Protein AF-A0A7V4LZR2-F1 (afdb_monomer_lite)

Secondary structure (DSSP, 8-state):
-----SS------------------------------HHHHHHHHHHHHS--HHHHHHHTT-EEEEEEEEE-TT-TTSPPEEEEEEEEEEEETTTTEEEEEEEEEETTEEEEEEEEEEEETTTTEEEEEEEETT-S--EEEEEEE-TTSS-EEEEEE-

Foldseek 3Di:
DDDDDPDDDPDDDDDDDDDDDPDPCDPCPPPPPPPPPVVVVVVVVCVQQDDDPQLVLLVVVADKDKDWDWDDPPDDPDGTDIWIWMWGWDQPPVSFWIWIWIWTDDPNHTKIKIKIWGARSVVRWIWMWIDMPPDDDIWIWIFAADPVRPDTDIDTDD

pLDDT: mean 82.83, std 21.93, range [31.44, 98.81]

Radius of gyration: 25.5 Å; chains: 1; bounding box: 45×41×81 Å

Structure (mmCIF, N/CA/C/O backbone):
data_AF-A0A7V4LZR2-F1
#
_entry.id   AF-A0A7V4LZR2-F1
#
loop_
_atom_site.group_PDB
_atom_site.id
_atom_site.type_symbol
_atom_site.label_atom_id
_atom_site.label_alt_id
_atom_site.label_comp_id
_atom_site.label_asym_id
_atom_site.label_entity_id
_atom_site.label_seq_id
_atom_site.pdbx_PDB_ins_code
_atom_site.Cartn_x
_atom_site.Cartn_y
_atom_site.Cartn_z
_atom_site.occupancy
_atom_site.B_iso_or_equiv
_atom_site.auth_seq_id
_atom_site.auth_comp_id
_atom_site.auth_asym_id
_atom_site.auth_atom_id
_atom_site.pdbx_PDB_model_num
ATOM 1 N N . MET A 1 1 ? 28.758 -16.551 28.064 1.00 45.38 1 MET A N 1
ATOM 2 C CA . MET A 1 1 ? 28.364 -15.122 28.142 1.00 45.38 1 MET A CA 1
ATOM 3 C C . MET A 1 1 ? 27.399 -14.846 26.996 1.00 45.38 1 MET A C 1
ATOM 5 O O . MET A 1 1 ? 27.829 -14.992 25.870 1.00 45.38 1 MET A O 1
ATOM 9 N N . LYS A 1 2 ? 26.109 -14.536 27.134 1.00 43.41 2 LYS A N 1
ATOM 10 C CA . LYS A 1 2 ? 25.133 -14.477 28.238 1.00 43.41 2 LYS A CA 1
ATOM 11 C C . LYS A 1 2 ? 23.859 -15.160 27.683 1.00 43.41 2 LYS A C 1
ATOM 13 O O . LYS A 1 2 ? 23.479 -14.773 26.581 1.00 43.41 2 LYS A O 1
ATOM 18 N N . PRO A 1 3 ? 23.200 -16.125 28.350 1.00 39.16 3 PRO A N 1
ATOM 19 C CA . PRO A 1 3 ? 21.930 -16.635 27.843 1.00 39.16 3 PRO A CA 1
ATOM 20 C C . PRO A 1 3 ? 20.731 -15.880 28.428 1.00 39.16 3 PRO A C 1
ATOM 22 O O . PRO A 1 3 ? 20.844 -15.193 29.443 1.00 39.16 3 PRO A O 1
ATOM 25 N N . LEU A 1 4 ? 19.616 -15.995 27.707 1.00 46.16 4 LEU A N 1
ATOM 26 C CA . LEU A 1 4 ? 18.320 -15.342 27.851 1.00 46.16 4 LEU A CA 1
ATOM 27 C C . LEU A 1 4 ? 17.413 -16.071 28.858 1.00 46.16 4 LEU A C 1
ATOM 29 O O . LEU A 1 4 ? 17.013 -17.201 28.615 1.00 46.16 4 LEU A O 1
ATOM 33 N N . TRP A 1 5 ? 17.040 -15.418 29.959 1.00 38.94 5 TRP A N 1
ATOM 34 C CA . TRP A 1 5 ? 16.211 -16.015 31.022 1.00 38.94 5 TRP A CA 1
ATOM 35 C C . TRP A 1 5 ? 15.348 -14.990 31.775 1.00 38.94 5 TRP A C 1
ATOM 37 O O . TRP A 1 5 ? 14.730 -15.313 32.780 1.00 38.94 5 TRP A O 1
ATOM 47 N N . LYS A 1 6 ? 15.243 -13.746 31.283 1.00 43.59 6 LYS A N 1
ATOM 48 C CA . LYS A 1 6 ? 14.473 -12.688 31.965 1.00 43.59 6 LYS A CA 1
ATOM 49 C C . LYS A 1 6 ? 12.964 -12.650 31.670 1.00 43.59 6 LYS A C 1
ATOM 51 O O . LYS A 1 6 ? 12.309 -11.757 32.184 1.00 43.59 6 LYS A O 1
ATOM 56 N N . TYR A 1 7 ? 12.386 -13.603 30.936 1.00 49.69 7 TYR A N 1
ATOM 57 C CA . TYR A 1 7 ? 10.932 -13.619 30.691 1.00 49.69 7 TYR A CA 1
ATOM 58 C C . TYR A 1 7 ? 10.307 -15.011 30.792 1.00 49.69 7 TYR A C 1
ATOM 60 O O . TYR A 1 7 ? 9.736 -15.524 29.836 1.00 49.69 7 TYR A O 1
ATOM 68 N N . ALA A 1 8 ? 10.380 -15.610 31.977 1.00 39.56 8 ALA A N 1
ATOM 69 C CA . ALA A 1 8 ? 9.496 -16.711 32.340 1.00 39.56 8 ALA A CA 1
ATOM 70 C C . ALA A 1 8 ? 9.214 -16.676 33.846 1.00 39.56 8 ALA A C 1
ATOM 72 O O . ALA A 1 8 ? 9.900 -17.330 34.619 1.00 39.56 8 ALA A O 1
ATOM 73 N N . MET A 1 9 ? 8.212 -15.901 34.260 1.00 34.09 9 MET A N 1
ATOM 74 C CA . MET A 1 9 ? 7.408 -16.225 35.444 1.00 34.09 9 MET A CA 1
ATOM 75 C C . MET A 1 9 ? 5.962 -15.789 35.197 1.00 34.09 9 MET A C 1
ATOM 77 O O . MET A 1 9 ? 5.459 -14.820 35.754 1.00 34.09 9 MET A O 1
ATOM 81 N N . LEU A 1 10 ? 5.303 -16.536 34.314 1.00 38.72 10 LEU A N 1
ATOM 82 C CA . LEU A 1 10 ? 3.939 -16.976 34.581 1.00 38.72 10 LEU A CA 1
ATOM 83 C C . LEU A 1 10 ? 4.043 -18.080 35.641 1.00 38.72 10 LEU A C 1
ATOM 85 O O . LEU A 1 10 ? 4.762 -19.055 35.438 1.00 38.72 10 LEU A O 1
ATOM 89 N N . GLY A 1 11 ? 3.358 -17.907 36.764 1.00 31.44 11 GLY A N 1
ATOM 90 C CA . GLY A 1 11 ? 3.252 -18.908 37.825 1.00 31.44 11 GLY A CA 1
ATOM 91 C C . GLY A 1 11 ? 2.628 -18.274 39.065 1.00 31.44 11 GLY A C 1
ATOM 92 O O . GLY A 1 11 ? 3.306 -17.596 39.825 1.00 31.44 11 GLY A O 1
ATOM 93 N N . THR A 1 12 ? 1.298 -18.210 39.141 1.00 34.97 12 THR A N 1
ATOM 94 C CA . THR A 1 12 ? 0.481 -19.140 39.946 1.00 34.97 12 THR A CA 1
ATOM 95 C C . THR A 1 12 ? 0.952 -19.262 41.398 1.00 34.97 12 THR A C 1
ATOM 97 O O . THR A 1 12 ? 1.937 -19.928 41.690 1.00 34.97 12 THR A O 1
ATOM 100 N N . THR A 1 13 ? 0.183 -18.636 42.293 1.00 36.41 13 THR A N 1
ATOM 101 C CA . THR A 1 13 ? -0.252 -19.188 43.590 1.00 36.41 13 THR A CA 1
ATOM 102 C C . THR A 1 13 ? 0.734 -20.073 44.367 1.00 36.41 13 THR A C 1
ATOM 104 O O . THR A 1 13 ? 0.841 -21.269 44.132 1.00 36.41 13 THR A O 1
ATOM 107 N N . GLY A 1 14 ? 1.350 -19.441 45.369 1.00 33.97 14 GLY A N 1
ATOM 108 C CA . GLY A 1 14 ? 1.581 -19.908 46.742 1.00 33.97 14 GLY A CA 1
ATOM 109 C C . GLY A 1 14 ? 1.816 -21.392 47.051 1.00 33.97 14 GLY A C 1
ATOM 110 O O . GLY A 1 14 ? 0.894 -22.197 47.003 1.00 33.97 14 GLY A O 1
ATOM 111 N N . LEU A 1 15 ? 2.986 -21.671 47.634 1.00 31.59 15 LEU A N 1
ATOM 112 C CA . LEU A 1 15 ? 3.091 -22.463 48.863 1.00 31.59 15 LEU A CA 1
ATOM 113 C C . LEU A 1 15 ? 4.356 -22.042 49.639 1.00 31.59 15 LEU A C 1
ATOM 115 O O . LEU A 1 15 ? 5.449 -21.982 49.083 1.00 31.59 15 LEU A O 1
ATOM 119 N N . LEU A 1 16 ? 4.177 -21.693 50.914 1.00 37.22 16 LEU A N 1
ATOM 120 C CA . LEU A 1 16 ? 5.212 -21.274 51.867 1.00 37.22 16 LEU A CA 1
ATOM 121 C C . LEU A 1 16 ? 6.103 -22.443 52.311 1.00 37.22 16 LEU A C 1
ATOM 123 O O . LEU A 1 16 ? 5.578 -23.524 52.547 1.00 37.22 16 LEU A O 1
ATOM 127 N N . LEU A 1 17 ? 7.384 -22.169 52.599 1.00 31.84 17 LEU A N 1
ATOM 128 C CA . LEU A 1 17 ? 8.076 -22.657 53.804 1.00 31.84 17 LEU A CA 1
ATOM 129 C C . LEU A 1 17 ? 9.271 -21.747 54.164 1.00 31.84 17 LEU A C 1
ATOM 131 O O . LEU A 1 17 ? 9.912 -21.130 53.320 1.00 31.84 17 LEU A O 1
ATOM 135 N N . TRP A 1 18 ? 9.463 -21.625 55.472 1.00 36.75 18 TRP A N 1
ATOM 136 C CA . TRP A 1 18 ? 10.056 -20.548 56.270 1.00 36.75 18 TRP A CA 1
ATOM 137 C C . TRP A 1 18 ? 11.594 -20.595 56.364 1.00 36.75 18 TRP A C 1
ATOM 139 O O . TRP A 1 18 ? 12.115 -21.653 56.690 1.00 36.75 18 TRP A O 1
ATOM 149 N N . LEU A 1 19 ? 12.297 -19.456 56.261 1.00 35.53 19 LEU A N 1
ATOM 150 C CA . LEU A 1 19 ? 13.480 -19.150 57.090 1.00 35.53 19 LEU A CA 1
ATOM 151 C C . LEU A 1 19 ? 13.605 -17.630 57.286 1.00 35.53 19 LEU A C 1
ATOM 153 O O . LEU A 1 19 ? 13.470 -16.845 56.350 1.00 35.53 19 LEU A O 1
ATOM 157 N N . GLY A 1 20 ? 13.802 -17.234 58.543 1.00 41.06 20 GLY A N 1
ATOM 158 C CA . GLY A 1 20 ? 13.680 -15.869 59.036 1.00 41.06 20 GLY A CA 1
ATOM 159 C C . GLY A 1 20 ? 14.651 -14.865 58.417 1.00 41.06 20 GLY A C 1
ATOM 160 O O . GLY A 1 20 ? 15.866 -15.027 58.437 1.00 41.06 20 GLY A O 1
ATOM 161 N N . GLY A 1 21 ? 14.082 -13.758 57.963 1.00 36.91 21 GLY A N 1
ATOM 162 C CA . GLY A 1 21 ? 14.759 -12.505 57.675 1.00 36.91 21 GLY A CA 1
ATOM 163 C C . GLY A 1 21 ? 13.675 -11.443 57.624 1.00 36.91 21 GLY A C 1
ATOM 164 O O . GLY A 1 21 ? 12.646 -11.665 56.993 1.00 36.91 21 GLY A O 1
ATOM 165 N N . ARG A 1 22 ? 13.842 -10.334 58.352 1.00 47.16 22 ARG A N 1
ATOM 166 C CA . ARG A 1 22 ? 12.888 -9.216 58.373 1.00 47.16 22 ARG A CA 1
ATOM 167 C C . ARG A 1 22 ? 12.547 -8.816 56.934 1.00 47.16 22 ARG A C 1
ATOM 169 O O . ARG A 1 22 ? 13.353 -8.164 56.276 1.00 47.16 22 ARG A O 1
ATOM 176 N N . ALA A 1 23 ? 11.373 -9.215 56.448 1.00 42.66 23 ALA A N 1
ATOM 177 C CA . ALA A 1 23 ? 10.851 -8.717 55.191 1.00 42.66 23 ALA A CA 1
ATOM 178 C C . ALA A 1 23 ? 10.603 -7.224 55.398 1.00 42.66 23 ALA A C 1
ATOM 180 O O . ALA A 1 23 ? 9.738 -6.839 56.184 1.00 42.66 23 ALA A O 1
ATOM 181 N N . ALA A 1 24 ? 11.414 -6.387 54.754 1.00 48.16 24 ALA A N 1
ATOM 182 C CA . ALA A 1 24 ? 11.099 -4.980 54.607 1.00 48.16 24 ALA A CA 1
ATOM 183 C C . ALA A 1 24 ? 9.695 -4.909 53.995 1.00 48.16 24 ALA A C 1
ATOM 185 O O . ALA A 1 24 ? 9.486 -5.344 52.861 1.00 48.16 24 ALA A O 1
ATOM 186 N N . SER A 1 25 ? 8.722 -4.448 54.780 1.00 49.66 25 SER A N 1
ATOM 187 C CA . SER A 1 25 ? 7.363 -4.210 54.321 1.00 49.66 25 SER A CA 1
ATOM 188 C C . SER A 1 25 ? 7.408 -3.011 53.383 1.00 49.66 25 SER A C 1
ATOM 190 O O . SER A 1 25 ? 7.246 -1.866 53.807 1.00 49.66 25 SER A O 1
ATOM 192 N N . TRP A 1 26 ? 7.707 -3.265 52.113 1.00 43.94 26 TRP A N 1
ATOM 193 C CA . TRP A 1 26 ? 7.474 -2.291 51.061 1.00 43.94 26 TRP A CA 1
ATOM 194 C C . TRP A 1 26 ? 5.999 -1.898 51.142 1.00 43.94 26 TRP A C 1
ATOM 196 O O . TRP A 1 26 ? 5.150 -2.796 51.160 1.00 43.94 26 TRP A O 1
ATOM 206 N N . PRO A 1 27 ? 5.662 -0.602 51.237 1.00 48.94 27 PRO A N 1
ATOM 207 C CA . PRO A 1 27 ? 4.274 -0.206 51.181 1.00 48.94 27 PRO A CA 1
ATOM 208 C C . PRO A 1 27 ? 3.744 -0.639 49.815 1.00 48.94 27 PRO A C 1
ATOM 210 O O . PRO A 1 27 ? 4.151 -0.113 48.780 1.00 48.94 27 PRO A O 1
ATOM 213 N N . GLN A 1 28 ? 2.835 -1.613 49.812 1.00 53.22 28 GLN A N 1
ATOM 214 C CA . GLN A 1 28 ? 1.906 -1.817 48.711 1.00 53.22 28 GLN A CA 1
ATOM 215 C C . GLN A 1 28 ? 0.968 -0.613 48.722 1.00 53.22 28 GLN A C 1
ATOM 217 O O . GLN A 1 28 ? -0.172 -0.688 49.172 1.00 53.22 28 GLN A O 1
ATOM 222 N N . GLN A 1 29 ? 1.476 0.532 48.264 1.00 54.03 29 GLN A N 1
ATOM 223 C CA . GLN A 1 29 ? 0.614 1.550 47.699 1.00 54.03 29 GLN A CA 1
ATOM 224 C C . GLN A 1 29 ? -0.008 0.880 46.479 1.00 54.03 29 GLN A C 1
ATOM 226 O O . GLN A 1 29 ? 0.600 0.809 45.412 1.00 54.03 29 GLN A O 1
ATOM 231 N N . GLY A 1 30 ? -1.175 0.266 46.691 1.00 54.94 30 GLY A N 1
ATOM 232 C CA . GLY A 1 30 ? -2.033 -0.155 45.603 1.00 54.94 30 GLY A CA 1
ATOM 233 C C . GLY A 1 30 ? -2.159 1.041 44.677 1.00 54.94 30 GLY A C 1
ATOM 234 O O . GLY A 1 30 ? -2.431 2.149 45.141 1.00 54.94 30 GLY A O 1
ATOM 235 N N . ILE A 1 31 ? -1.865 0.826 43.397 1.00 52.16 31 ILE A N 1
ATOM 236 C CA . ILE A 1 31 ? -2.157 1.797 42.347 1.00 52.16 31 ILE A CA 1
ATOM 237 C C . ILE A 1 31 ? -3.595 2.256 42.625 1.00 52.16 31 ILE A C 1
ATOM 239 O O . ILE A 1 31 ? -4.455 1.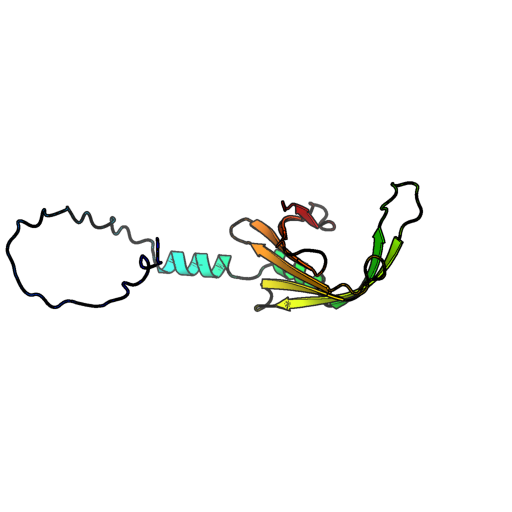374 42.708 1.00 52.16 31 ILE A O 1
ATOM 243 N N . PRO A 1 32 ? -3.853 3.551 42.900 1.00 51.00 32 PRO A N 1
ATOM 244 C CA . PRO A 1 32 ? -5.177 3.998 43.290 1.00 51.00 32 PRO A CA 1
ATOM 245 C C . PRO A 1 32 ? -6.201 3.463 42.298 1.00 51.00 32 PRO A C 1
ATOM 247 O O . PRO A 1 32 ? -6.151 3.764 41.108 1.00 51.00 32 PRO A O 1
ATOM 250 N N . GLN A 1 33 ? -7.096 2.619 42.804 1.00 53.03 33 GLN A N 1
ATOM 251 C CA . GLN A 1 33 ? -8.205 2.024 42.074 1.00 53.03 33 GLN A CA 1
ATOM 252 C C . GLN A 1 33 ? -9.300 3.085 41.879 1.00 53.03 33 GLN A C 1
ATOM 254 O O . GLN A 1 33 ? -10.476 2.831 42.120 1.00 53.03 33 GLN A O 1
ATOM 259 N N . GLU A 1 34 ? -8.943 4.284 41.416 1.00 57.09 34 GLU A N 1
ATOM 260 C CA . GLU A 1 34 ? -9.839 5.013 40.522 1.00 57.09 34 GLU A CA 1
ATOM 261 C C . GLU A 1 34 ? -9.816 4.210 39.227 1.00 57.09 34 GLU A C 1
ATOM 263 O O . GLU A 1 34 ? -9.048 4.458 38.300 1.00 57.09 34 GLU A O 1
ATOM 268 N N . ALA A 1 35 ? -10.557 3.102 39.284 1.00 57.03 35 ALA A N 1
ATOM 269 C CA . ALA A 1 35 ? -10.655 2.113 38.245 1.00 57.03 35 ALA A CA 1
ATOM 270 C C . ALA A 1 35 ? -10.996 2.863 36.973 1.00 57.03 35 ALA A C 1
ATOM 272 O O . ALA A 1 35 ? -12.052 3.486 36.877 1.00 57.03 35 ALA A O 1
ATOM 273 N N . ILE A 1 36 ? -10.084 2.812 36.010 1.00 63.53 36 ILE A N 1
ATOM 274 C CA . ILE A 1 36 ? -10.431 3.135 34.643 1.00 63.53 36 ILE A CA 1
ATOM 275 C C . ILE A 1 36 ? -11.693 2.316 34.358 1.00 63.53 36 ILE A C 1
ATOM 277 O O . ILE A 1 36 ? -11.656 1.090 34.494 1.00 63.53 36 ILE A O 1
ATOM 281 N N . ASP A 1 37 ? -12.815 2.992 34.112 1.00 82.81 37 ASP A N 1
ATOM 282 C CA . ASP A 1 37 ? -14.108 2.343 33.932 1.00 82.81 37 ASP A CA 1
ATOM 283 C C . ASP A 1 37 ? -13.953 1.344 32.783 1.00 82.81 37 ASP A C 1
ATOM 285 O O . ASP A 1 37 ? -13.766 1.720 31.622 1.00 82.81 37 ASP A O 1
ATOM 289 N N . ALA A 1 38 ? -13.917 0.056 33.132 1.00 85.94 38 ALA A N 1
ATOM 290 C CA . ALA A 1 38 ? -13.587 -1.004 32.195 1.00 85.94 38 ALA A CA 1
ATOM 291 C C . ALA A 1 38 ? -14.575 -1.013 31.023 1.00 85.94 38 ALA A C 1
ATOM 293 O O . ALA A 1 38 ? -14.187 -1.314 29.895 1.00 85.94 38 ALA A O 1
ATOM 294 N N . GLU A 1 39 ? -15.826 -0.617 31.269 1.00 88.06 39 GLU A N 1
ATOM 295 C CA . GLU A 1 39 ? -16.838 -0.470 30.233 1.00 88.06 39 GLU A CA 1
ATOM 296 C C . GLU A 1 39 ? -16.484 0.675 29.274 1.00 88.06 39 GLU A C 1
ATOM 298 O O . GLU A 1 39 ? -16.516 0.494 28.054 1.00 88.06 39 GLU A O 1
ATOM 303 N N . GLN A 1 40 ? -16.048 1.823 29.800 1.00 88.69 40 GLN A N 1
ATOM 304 C CA . GLN A 1 40 ? -15.594 2.951 28.979 1.00 88.69 40 GLN A CA 1
ATOM 305 C C . GLN A 1 40 ? -14.352 2.608 28.152 1.00 88.69 40 GLN A C 1
ATOM 307 O O . GLN A 1 40 ? -14.305 2.948 26.969 1.00 88.69 40 GLN A O 1
ATOM 312 N N . ILE A 1 41 ? -13.367 1.899 28.720 1.00 89.75 41 ILE A N 1
ATOM 313 C CA . ILE A 1 41 ? -12.180 1.454 27.966 1.00 89.75 41 ILE A CA 1
ATOM 314 C C . ILE A 1 41 ? -12.590 0.527 26.828 1.00 89.75 41 ILE A C 1
ATOM 316 O O . ILE A 1 41 ? -12.142 0.707 25.697 1.00 89.75 41 ILE A O 1
ATOM 320 N N . MET A 1 42 ? -13.432 -0.466 27.119 1.00 91.31 42 MET A N 1
ATOM 321 C CA . MET A 1 42 ? -13.872 -1.442 26.125 1.00 91.31 42 MET A CA 1
ATOM 322 C C . MET A 1 42 ? -14.648 -0.770 24.996 1.00 91.31 42 MET A C 1
ATOM 324 O O . MET A 1 42 ? -14.424 -1.086 23.826 1.00 91.31 42 MET A O 1
ATOM 328 N N . LYS A 1 43 ? -15.506 0.200 25.329 1.00 92.12 43 LYS A N 1
ATOM 329 C CA . LYS A 1 43 ? -16.233 0.998 24.343 1.00 92.12 43 LYS A CA 1
ATOM 330 C C . LYS A 1 43 ? -15.284 1.806 23.457 1.00 92.12 43 LYS A C 1
ATOM 332 O O . LYS A 1 43 ? -15.374 1.705 22.236 1.00 92.12 43 LYS A O 1
ATOM 337 N N . LEU A 1 44 ? -14.344 2.544 24.050 1.00 91.06 44 LEU A N 1
ATOM 338 C CA . LEU A 1 44 ? -13.349 3.314 23.297 1.00 91.06 44 LEU A CA 1
ATOM 339 C C . LEU A 1 44 ? -12.500 2.405 22.405 1.00 91.06 44 LEU A C 1
ATOM 341 O O . LEU A 1 44 ? -12.276 2.712 21.240 1.00 91.06 44 LEU A O 1
ATOM 345 N N . TRP A 1 45 ? -12.054 1.257 22.912 1.00 91.62 45 TRP A N 1
ATOM 346 C CA . TRP A 1 45 ? -11.272 0.313 22.118 1.00 91.62 45 TRP A CA 1
ATOM 347 C C . TRP A 1 45 ? -12.066 -0.232 20.925 1.00 91.62 45 TRP A C 1
ATOM 349 O O . TRP A 1 45 ? -11.537 -0.284 19.814 1.00 91.62 45 TRP A O 1
ATOM 359 N N . ALA A 1 46 ? -13.346 -0.565 21.121 1.00 93.06 46 ALA A N 1
ATOM 360 C CA . ALA A 1 46 ? -14.230 -1.008 20.047 1.00 93.06 46 ALA A CA 1
ATOM 361 C C . ALA A 1 46 ? -14.443 0.079 18.980 1.00 93.06 46 ALA A C 1
ATOM 363 O O . ALA A 1 46 ? -14.345 -0.212 17.788 1.00 93.06 46 ALA A O 1
ATOM 364 N N . GLU A 1 47 ? -14.675 1.329 19.393 1.00 91.50 47 GLU A N 1
ATOM 365 C CA . GLU A 1 47 ? -14.812 2.476 18.486 1.00 91.50 47 GLU A CA 1
ATOM 366 C C . GLU A 1 47 ? -13.532 2.702 17.669 1.00 91.50 47 GLU A C 1
ATOM 368 O O . GLU A 1 47 ? -13.583 2.852 16.448 1.00 91.50 47 GLU A O 1
ATOM 373 N N . MET A 1 48 ? -12.365 2.646 18.314 1.00 93.75 48 MET A N 1
ATOM 374 C CA . MET A 1 48 ? -11.076 2.853 17.649 1.00 93.75 48 MET A CA 1
ATOM 375 C C . MET A 1 48 ? -10.673 1.676 16.750 1.00 93.75 48 MET A C 1
ATOM 377 O O . MET A 1 48 ? -9.963 1.876 15.766 1.00 93.75 48 MET A O 1
ATOM 381 N N . ALA A 1 49 ? -11.138 0.459 17.034 1.00 94.25 49 ALA A N 1
ATOM 382 C CA . 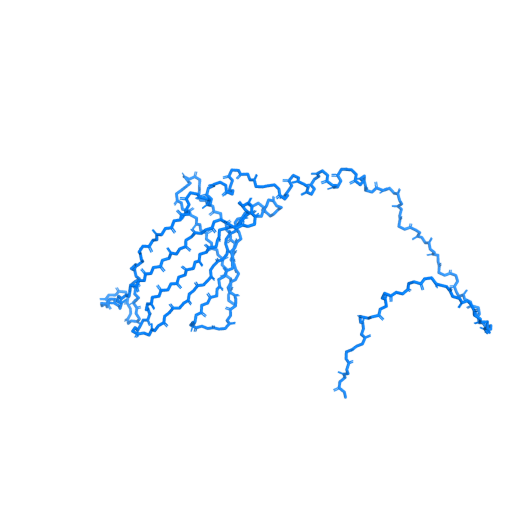ALA A 1 49 ? -10.889 -0.724 16.209 1.00 94.25 49 ALA A CA 1
ATOM 383 C C . ALA A 1 49 ? -11.883 -0.889 15.042 1.00 94.25 49 ALA A C 1
ATOM 385 O O . ALA A 1 49 ? -11.707 -1.789 14.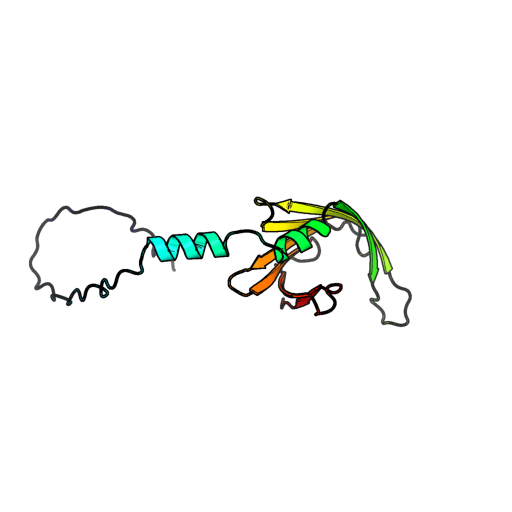206 1.00 94.25 49 ALA A O 1
ATOM 386 N N . ALA A 1 50 ? -12.942 -0.078 14.984 1.00 95.94 50 ALA A N 1
ATOM 387 C CA . ALA A 1 50 ? -13.962 -0.156 13.949 1.00 95.94 50 ALA A CA 1
ATOM 388 C C . ALA A 1 50 ? -13.495 0.516 12.638 1.00 95.94 50 ALA A C 1
ATOM 390 O O . ALA A 1 50 ? -13.048 1.670 12.649 1.00 95.94 50 ALA A O 1
ATOM 391 N N . PRO A 1 51 ? -13.617 -0.166 11.481 1.00 97.44 51 PRO A N 1
ATOM 392 C CA . PRO A 1 51 ? -13.467 0.478 10.184 1.00 97.44 51 PRO A CA 1
ATOM 393 C C . PRO A 1 51 ? -14.477 1.616 10.005 1.00 97.44 51 PRO A C 1
ATOM 395 O O . PRO A 1 51 ? -15.618 1.537 10.452 1.00 97.44 51 PRO A O 1
ATOM 398 N N . GLY A 1 52 ? -14.069 2.658 9.286 1.00 96.25 52 GLY A N 1
ATOM 399 C CA . GLY A 1 52 ? -14.892 3.839 9.012 1.00 96.25 52 GLY A CA 1
ATOM 400 C C . GLY A 1 52 ? -14.633 4.404 7.618 1.00 96.25 52 GLY A C 1
ATOM 401 O O . GLY A 1 52 ? -14.025 3.746 6.776 1.00 96.25 52 GLY A O 1
ATOM 402 N N . THR A 1 53 ? -15.028 5.652 7.367 1.00 95.44 53 THR A N 1
ATOM 403 C CA . THR A 1 53 ? -14.929 6.285 6.034 1.00 95.44 53 THR A CA 1
ATOM 404 C C . THR A 1 53 ? -13.513 6.261 5.443 1.00 95.44 53 THR A C 1
ATOM 406 O O . THR A 1 53 ? -13.338 6.064 4.243 1.00 95.44 53 THR A O 1
ATOM 409 N N . ARG A 1 54 ? -12.473 6.408 6.274 1.00 95.75 54 ARG A N 1
ATOM 410 C CA . ARG A 1 54 ? -11.068 6.329 5.830 1.00 95.75 54 ARG A CA 1
ATOM 411 C C . ARG A 1 54 ? -10.676 4.922 5.361 1.00 95.75 54 ARG A C 1
ATOM 413 O O . ARG A 1 54 ? -9.948 4.783 4.386 1.00 95.75 54 ARG A O 1
ATOM 420 N N . HIS A 1 55 ? -11.231 3.892 5.990 1.00 97.62 55 HIS A N 1
ATOM 421 C CA . HIS A 1 55 ? -11.044 2.499 5.589 1.00 97.62 55 HIS A CA 1
ATOM 422 C C . HIS A 1 55 ? -11.815 2.173 4.304 1.00 97.62 55 HIS A C 1
ATOM 424 O O . HIS A 1 55 ? -11.268 1.561 3.393 1.00 97.62 55 HIS A O 1
ATOM 430 N N . GLN A 1 56 ? -13.056 2.657 4.182 1.00 95.94 56 GLN A N 1
ATOM 431 C CA . GLN A 1 56 ? -13.858 2.520 2.956 1.00 95.94 56 GLN A CA 1
ATOM 432 C C . GLN A 1 56 ? -13.158 3.134 1.743 1.00 95.94 56 GLN A C 1
ATOM 434 O O . GLN A 1 56 ? -13.256 2.623 0.634 1.00 95.94 56 GLN A O 1
ATOM 439 N N . ARG A 1 57 ? -12.406 4.213 1.955 1.00 94.31 57 ARG A N 1
ATOM 440 C CA . ARG A 1 57 ? -11.616 4.835 0.898 1.00 94.31 57 ARG A CA 1
ATOM 441 C C . ARG A 1 57 ? -10.441 3.981 0.428 1.00 94.31 57 ARG A C 1
ATOM 443 O O . ARG A 1 57 ? -10.131 4.011 -0.754 1.00 94.31 57 ARG A O 1
ATOM 450 N N . LEU A 1 58 ? -9.823 3.196 1.311 1.00 96.06 58 LEU A N 1
ATOM 451 C CA . LEU A 1 58 ? -8.849 2.183 0.887 1.00 96.06 58 LEU A CA 1
ATOM 452 C C . LEU A 1 58 ? -9.525 1.066 0.093 1.00 96.06 58 LEU A C 1
ATOM 454 O O . LEU A 1 58 ? -8.982 0.636 -0.917 1.00 96.06 58 LEU A O 1
ATOM 458 N N . ALA A 1 59 ? -10.728 0.652 0.497 1.00 97.31 59 ALA A N 1
ATOM 459 C CA . ALA A 1 59 ? -11.478 -0.389 -0.205 1.00 97.31 59 ALA A CA 1
ATOM 460 C C . ALA A 1 59 ? -11.801 -0.015 -1.665 1.00 97.31 59 ALA A C 1
ATOM 462 O O . ALA A 1 59 ? -11.874 -0.884 -2.525 1.00 97.31 59 ALA A O 1
ATOM 463 N N . GLN A 1 60 ? -11.905 1.279 -1.988 1.00 95.62 60 GLN A N 1
ATOM 464 C CA . GLN A 1 60 ? -12.070 1.744 -3.374 1.00 95.62 60 GLN A CA 1
ATOM 465 C C . GLN A 1 60 ? -10.871 1.417 -4.282 1.00 95.62 60 GLN A C 1
ATOM 467 O O . GLN A 1 60 ? -10.994 1.501 -5.501 1.00 95.62 60 GLN A O 1
ATOM 472 N N . LEU A 1 61 ? -9.717 1.062 -3.711 1.00 96.12 61 LEU A N 1
ATOM 473 C CA . LEU A 1 61 ? -8.515 0.680 -4.453 1.00 96.12 61 LEU A CA 1
ATOM 474 C C . LEU A 1 61 ? -8.441 -0.829 -4.737 1.00 96.12 61 LEU A C 1
ATOM 476 O O . LEU A 1 61 ? -7.520 -1.259 -5.438 1.00 96.12 61 LEU A O 1
ATOM 480 N N . GLU A 1 62 ? -9.362 -1.637 -4.197 1.00 97.94 62 GLU A N 1
ATOM 481 C CA . GLU A 1 62 ? -9.395 -3.081 -4.440 1.00 97.94 62 GLU A CA 1
ATOM 482 C C . GLU A 1 62 ? -9.509 -3.415 -5.926 1.00 97.94 62 GLU A C 1
ATOM 484 O O . GLU A 1 62 ? -10.169 -2.728 -6.704 1.00 97.94 62 GLU A O 1
ATOM 489 N N . GLY A 1 63 ? -8.878 -4.521 -6.313 1.00 98.31 63 GLY A N 1
ATOM 490 C CA . GLY A 1 63 ? -8.970 -5.039 -7.669 1.00 98.31 63 GLY A CA 1
ATOM 491 C C . GLY A 1 63 ? -7.638 -5.483 -8.246 1.00 98.31 63 GLY A C 1
ATOM 492 O O . GLY A 1 63 ? -6.618 -5.578 -7.560 1.00 98.31 63 GLY A O 1
ATOM 493 N N . LYS A 1 64 ? -7.685 -5.787 -9.543 1.00 98.62 64 LYS A N 1
ATOM 494 C CA . LYS A 1 64 ? -6.539 -6.210 -10.347 1.00 98.62 64 LYS A CA 1
ATOM 495 C C . LYS A 1 64 ? -6.065 -5.057 -11.205 1.00 98.62 64 LYS A C 1
ATOM 497 O O . LYS A 1 64 ? -6.845 -4.479 -11.959 1.00 98.62 64 LYS A O 1
ATOM 502 N N . TRP A 1 65 ? -4.775 -4.783 -11.131 1.00 98.12 65 TRP A N 1
ATOM 503 C CA . TRP A 1 65 ? -4.135 -3.664 -11.794 1.00 98.12 65 TRP A CA 1
ATOM 504 C C . TRP A 1 65 ? -2.984 -4.169 -12.653 1.00 98.12 65 TRP A C 1
ATOM 506 O O . TRP A 1 65 ? -2.194 -5.004 -12.219 1.00 98.12 65 TRP A O 1
ATOM 516 N N . LYS A 1 66 ? -2.862 -3.626 -13.865 1.00 97.75 66 LYS A N 1
ATOM 517 C CA . LYS A 1 66 ? -1.631 -3.730 -14.652 1.00 97.75 66 LYS A CA 1
ATOM 518 C C . LYS A 1 66 ? -0.727 -2.564 -14.282 1.00 97.75 66 LYS A C 1
ATOM 520 O O . LYS A 1 66 ? -1.199 -1.431 -14.205 1.00 97.75 66 LYS A O 1
ATOM 525 N N . THR A 1 67 ? 0.554 -2.830 -14.072 1.00 95.81 67 THR A N 1
ATOM 526 C CA . THR A 1 67 ? 1.533 -1.814 -13.684 1.00 95.81 67 THR A CA 1
ATOM 527 C C . THR A 1 67 ? 2.556 -1.600 -14.793 1.00 95.81 67 THR A C 1
ATOM 529 O O . THR A 1 67 ? 2.971 -2.536 -15.481 1.00 95.81 67 THR A O 1
ATOM 532 N N . VAL A 1 68 ? 2.952 -0.340 -14.974 1.00 94.81 68 VAL A N 1
ATOM 533 C CA . VAL A 1 68 ? 4.056 0.069 -15.846 1.00 94.81 68 VAL A CA 1
ATOM 534 C C . VAL A 1 68 ? 4.943 1.002 -15.036 1.00 94.81 68 VAL A C 1
ATOM 536 O O . VAL A 1 68 ? 4.517 2.093 -14.661 1.00 94.81 68 VAL A O 1
ATOM 539 N N . SER A 1 69 ? 6.171 0.571 -14.778 1.00 91.25 69 SER A N 1
ATOM 540 C CA . SER A 1 69 ? 7.172 1.315 -14.018 1.00 91.25 69 SER A CA 1
ATOM 541 C C . SER A 1 69 ? 8.242 1.851 -14.959 1.00 91.25 69 SER A C 1
ATOM 543 O O . SER A 1 69 ? 8.656 1.169 -15.896 1.00 91.25 69 SER A O 1
ATOM 545 N N . LYS A 1 70 ? 8.695 3.081 -14.709 1.00 91.62 70 LYS A N 1
ATOM 546 C CA . LYS A 1 70 ? 9.780 3.733 -15.448 1.00 91.62 70 LYS A CA 1
ATOM 547 C C . LYS A 1 70 ? 10.846 4.185 -14.459 1.00 91.62 70 LYS A C 1
ATOM 549 O O . LYS A 1 70 ? 10.518 4.866 -13.492 1.00 91.62 70 LYS A O 1
ATOM 554 N N . MET A 1 71 ? 12.095 3.802 -14.699 1.00 90.19 71 MET A N 1
ATOM 555 C CA . MET A 1 71 ? 13.221 4.104 -13.819 1.00 90.19 71 MET A CA 1
ATOM 556 C C . MET A 1 71 ? 14.331 4.819 -14.591 1.00 90.19 71 MET A C 1
ATOM 558 O O . MET A 1 71 ? 14.804 4.322 -15.612 1.00 90.19 71 MET A O 1
ATOM 562 N N . TRP A 1 72 ? 14.756 5.978 -14.090 1.00 92.75 72 TRP A N 1
ATOM 563 C CA . TRP A 1 72 ? 15.788 6.827 -14.689 1.00 92.75 72 TRP A CA 1
ATOM 564 C C . TRP A 1 72 ? 17.095 6.719 -13.901 1.00 92.75 72 TRP A C 1
ATOM 566 O O . TRP A 1 72 ? 17.377 7.535 -13.031 1.00 92.75 72 TRP A O 1
ATOM 576 N N . MET A 1 73 ? 17.897 5.694 -14.196 1.00 87.81 73 MET A N 1
ATOM 577 C CA . MET A 1 73 ? 19.150 5.440 -13.465 1.00 87.81 73 MET A CA 1
ATOM 578 C C . MET A 1 73 ? 20.298 6.372 -13.875 1.00 87.81 73 MET A C 1
ATOM 580 O O . MET A 1 73 ? 21.181 6.645 -13.070 1.00 87.81 73 MET A O 1
ATOM 584 N N . ALA A 1 74 ? 20.295 6.862 -15.118 1.00 90.06 74 ALA A N 1
ATOM 585 C CA . ALA A 1 74 ? 21.366 7.695 -15.675 1.00 90.06 74 ALA A CA 1
ATOM 586 C C . ALA A 1 74 ? 21.076 9.212 -15.614 1.00 90.06 74 ALA A C 1
ATOM 588 O O . ALA A 1 74 ? 21.825 9.997 -16.188 1.00 90.06 74 ALA A O 1
ATOM 589 N N . GLY A 1 75 ? 19.997 9.624 -14.938 1.00 89.38 75 GLY A N 1
ATOM 590 C CA . GLY A 1 75 ? 19.540 11.017 -14.853 1.00 89.38 75 GLY A CA 1
ATOM 591 C C . GLY A 1 75 ? 18.186 11.265 -15.539 1.00 89.38 75 GLY A C 1
ATOM 592 O O . GLY A 1 75 ? 17.714 10.413 -16.295 1.00 89.38 75 GLY A O 1
ATOM 593 N N . PRO A 1 76 ? 17.543 12.418 -15.272 1.00 88.38 76 PRO A N 1
ATOM 594 C CA . PRO A 1 76 ? 16.172 12.711 -15.710 1.00 88.38 76 PRO A CA 1
ATOM 595 C C . PRO A 1 76 ? 16.014 12.822 -17.234 1.00 88.38 76 PRO A C 1
ATOM 597 O O . PRO A 1 76 ? 14.945 12.515 -17.757 1.00 88.38 76 PRO A O 1
ATOM 600 N N . ASP A 1 77 ? 17.081 13.203 -17.941 1.00 92.81 77 ASP A N 1
ATOM 601 C CA . ASP A 1 77 ? 17.069 13.391 -19.398 1.00 92.81 77 ASP A CA 1
ATOM 602 C C . ASP A 1 77 ? 17.388 12.102 -20.181 1.00 92.81 77 ASP A C 1
ATOM 604 O O . ASP A 1 77 ? 17.275 12.066 -21.407 1.00 92.81 77 ASP A O 1
ATOM 608 N N . ALA A 1 78 ? 17.794 11.027 -19.496 1.00 93.06 78 ALA A N 1
ATOM 609 C CA . ALA A 1 78 ? 18.086 9.745 -20.129 1.00 93.06 78 ALA A CA 1
ATOM 610 C C . ALA A 1 78 ? 16.798 8.941 -20.416 1.00 93.06 78 ALA A C 1
ATOM 612 O O . ALA A 1 78 ? 15.791 9.109 -19.724 1.00 93.06 78 ALA A O 1
ATOM 613 N N . PRO A 1 79 ? 16.799 8.014 -21.394 1.00 93.56 79 PRO A N 1
ATOM 614 C CA . PRO A 1 79 ? 15.683 7.093 -21.575 1.00 93.56 79 PRO A CA 1
ATOM 615 C C . PRO A 1 79 ? 15.444 6.245 -20.312 1.00 93.56 79 PRO A C 1
ATOM 617 O O . PRO A 1 79 ? 16.405 5.701 -19.758 1.00 93.56 79 PRO A O 1
ATOM 620 N N . PRO A 1 80 ? 14.187 6.084 -19.856 1.00 93.75 80 PRO A N 1
ATOM 621 C CA . PRO A 1 80 ? 13.897 5.232 -18.717 1.00 93.75 80 PRO A CA 1
ATOM 622 C C . PRO A 1 80 ? 14.031 3.759 -19.077 1.00 93.75 80 PRO A C 1
ATOM 624 O O . PRO A 1 80 ? 13.664 3.322 -20.169 1.00 93.75 80 PRO A O 1
ATOM 627 N N . ILE A 1 81 ? 14.415 2.969 -18.085 1.00 91.75 81 ILE A N 1
ATOM 628 C CA . ILE A 1 81 ? 14.195 1.530 -18.107 1.00 91.75 81 ILE A CA 1
ATOM 629 C C . ILE A 1 81 ? 12.722 1.298 -17.771 1.00 91.75 81 ILE A C 1
ATOM 631 O O . ILE A 1 81 ? 12.242 1.730 -16.721 1.00 91.75 81 ILE A O 1
ATOM 635 N N . VAL A 1 82 ? 11.997 0.655 -18.687 1.00 92.94 82 VAL A N 1
ATOM 636 C CA . VAL A 1 82 ? 10.572 0.342 -18.526 1.00 92.94 82 VAL A CA 1
ATOM 637 C C . VAL A 1 82 ? 10.423 -1.092 -18.037 1.00 92.94 82 VAL A C 1
ATOM 639 O O . VAL A 1 82 ? 11.086 -2.002 -18.530 1.00 92.94 82 VAL A O 1
ATOM 642 N N . SER A 1 83 ? 9.538 -1.312 -17.074 1.00 94.06 83 SER A N 1
ATOM 643 C CA . SER A 1 83 ? 9.168 -2.649 -16.616 1.00 94.06 83 SER A CA 1
ATOM 644 C C . SER A 1 83 ? 7.662 -2.746 -16.414 1.00 94.06 83 SER A C 1
ATOM 646 O O . SER A 1 83 ? 6.996 -1.750 -16.132 1.00 94.06 83 SER A O 1
ATOM 648 N N . THR A 1 84 ? 7.116 -3.943 -16.593 1.00 94.88 84 THR A N 1
ATOM 649 C CA . THR A 1 84 ? 5.683 -4.213 -16.446 1.00 94.88 84 THR A CA 1
ATOM 650 C C . THR A 1 84 ? 5.434 -5.247 -15.362 1.00 94.88 84 THR A C 1
ATOM 652 O O . THR A 1 84 ? 6.290 -6.095 -15.089 1.00 94.88 84 THR A O 1
ATOM 655 N N . GLY A 1 85 ? 4.236 -5.214 -14.795 1.00 96.31 85 GLY A N 1
ATOM 656 C CA . GLY A 1 85 ? 3.789 -6.204 -13.831 1.00 96.31 85 GLY A CA 1
ATOM 657 C C . GLY A 1 85 ? 2.287 -6.158 -13.598 1.00 96.31 85 GLY A C 1
ATOM 658 O O . GLY A 1 85 ? 1.526 -5.510 -14.323 1.00 96.31 85 GLY A O 1
ATOM 659 N N . GLU A 1 86 ? 1.880 -6.854 -12.550 1.00 98.19 86 GLU A N 1
ATOM 660 C CA . GLU A 1 86 ? 0.513 -6.909 -12.066 1.00 98.19 86 GLU A CA 1
ATOM 661 C C . GLU A 1 86 ? 0.489 -6.623 -10.564 1.00 98.19 86 GLU A C 1
ATOM 663 O O . GLU A 1 86 ? 1.435 -6.931 -9.835 1.00 98.19 86 GLU A O 1
ATOM 668 N N . CYS A 1 87 ? -0.603 -6.022 -10.105 1.00 98.31 87 CYS A N 1
ATOM 669 C CA . CYS A 1 87 ? -0.888 -5.808 -8.696 1.00 98.31 87 CYS A CA 1
ATOM 670 C C . CYS A 1 87 ? -2.307 -6.287 -8.382 1.00 98.31 87 CYS A C 1
ATOM 672 O O . CYS A 1 87 ? -3.267 -5.898 -9.049 1.00 98.31 87 CYS A O 1
ATOM 674 N N . GLN A 1 88 ? -2.441 -7.123 -7.355 1.00 98.62 88 GLN A N 1
ATOM 675 C CA . GLN A 1 88 ? -3.728 -7.451 -6.751 1.00 98.62 88 GLN A CA 1
ATOM 676 C C . GLN A 1 88 ? -3.842 -6.718 -5.421 1.00 98.62 88 GLN A C 1
ATOM 678 O O . GLN A 1 88 ? -3.028 -6.929 -4.521 1.00 98.62 88 GLN A O 1
ATOM 683 N N . ARG A 1 89 ? -4.903 -5.928 -5.287 1.00 98.75 89 ARG A N 1
ATOM 684 C CA . ARG A 1 89 ? -5.270 -5.242 -4.051 1.00 98.75 89 ARG A CA 1
ATOM 685 C C . ARG A 1 89 ? -6.484 -5.901 -3.426 1.00 98.75 89 ARG A C 1
ATOM 687 O O . ARG A 1 89 ? -7.456 -6.157 -4.140 1.00 98.75 89 ARG A O 1
ATOM 694 N N . THR A 1 90 ? -6.416 -6.197 -2.133 1.00 98.69 90 THR A N 1
ATOM 695 C CA . THR A 1 90 ? -7.496 -6.876 -1.399 1.00 98.69 90 THR A CA 1
ATOM 696 C C . THR A 1 90 ? -7.614 -6.321 0.012 1.00 98.69 90 THR A C 1
ATOM 698 O O . THR A 1 90 ? -6.612 -6.222 0.720 1.00 98.69 90 THR A O 1
ATOM 701 N N . MET A 1 91 ? -8.825 -5.998 0.452 1.00 98.56 91 MET A N 1
ATOM 702 C CA . MET A 1 91 ? -9.096 -5.668 1.842 1.00 98.56 91 MET A CA 1
ATOM 703 C C . MET A 1 91 ? -9.062 -6.940 2.689 1.00 98.56 91 MET A C 1
ATOM 705 O O . MET A 1 91 ? -9.750 -7.924 2.425 1.00 98.56 91 MET A O 1
ATOM 709 N N . ILE A 1 92 ? -8.277 -6.905 3.754 1.00 98.56 92 ILE A N 1
ATOM 710 C CA . ILE A 1 92 ? -8.083 -8.001 4.697 1.00 98.56 92 ILE A CA 1
ATOM 711 C C . ILE A 1 92 ? -8.553 -7.592 6.099 1.00 98.56 92 ILE A C 1
ATOM 713 O O . ILE A 1 92 ? -8.835 -6.422 6.384 1.00 98.56 92 ILE A O 1
ATOM 717 N N . LEU A 1 93 ? -8.659 -8.581 6.992 1.00 98.12 93 LEU A N 1
ATOM 718 C CA . LEU A 1 93 ? -8.991 -8.385 8.412 1.00 98.12 93 LEU A CA 1
ATOM 719 C C . LEU A 1 93 ? -10.318 -7.631 8.635 1.00 98.12 93 LEU A C 1
ATOM 721 O O . LEU A 1 93 ? -10.447 -6.772 9.514 1.00 98.12 93 LEU A O 1
ATOM 725 N N . GLY A 1 94 ? -11.319 -7.961 7.814 1.00 97.12 94 GLY A N 1
ATOM 726 C CA . GLY A 1 94 ? -12.654 -7.370 7.890 1.00 97.12 94 GLY A CA 1
ATOM 727 C C . GLY A 1 94 ? -12.687 -5.902 7.467 1.00 97.12 94 GLY A C 1
ATOM 728 O O . GLY A 1 94 ? -13.371 -5.107 8.105 1.00 97.12 94 GLY A O 1
ATOM 729 N N . GLY A 1 95 ? -11.919 -5.529 6.437 1.00 97.56 95 GLY A N 1
ATOM 730 C CA . GLY A 1 95 ? -11.922 -4.167 5.896 1.00 97.56 95 GLY A CA 1
ATOM 731 C C . GLY A 1 95 ? -11.012 -3.188 6.637 1.00 97.56 95 GLY A C 1
ATOM 732 O O . GLY A 1 95 ? -11.211 -1.981 6.533 1.00 97.56 95 GLY A O 1
ATOM 733 N N . ARG A 1 96 ? -10.026 -3.682 7.397 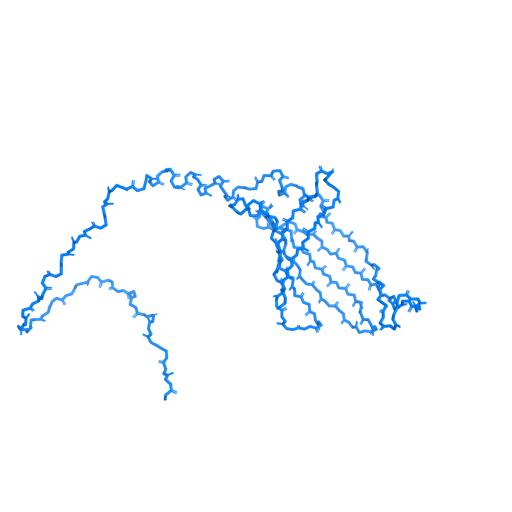1.00 98.06 96 ARG A N 1
ATOM 734 C CA . ARG A 1 96 ? -9.118 -2.835 8.194 1.00 98.06 96 ARG A CA 1
ATOM 735 C C . ARG A 1 96 ? -7.845 -2.449 7.456 1.00 98.06 96 ARG A C 1
ATOM 737 O O . ARG A 1 96 ? -7.343 -1.344 7.635 1.00 98.06 96 ARG A O 1
ATOM 744 N N . PHE A 1 97 ? -7.344 -3.344 6.616 1.00 98.56 97 PHE A N 1
ATOM 745 C CA . PHE A 1 97 ? -6.109 -3.120 5.879 1.00 98.56 97 PHE A CA 1
ATOM 746 C C . PHE A 1 97 ? -6.292 -3.521 4.426 1.00 98.56 97 PHE A C 1
ATOM 748 O O . PHE A 1 97 ? -6.960 -4.508 4.142 1.00 98.56 97 PHE A O 1
ATOM 755 N N . LEU A 1 98 ? -5.685 -2.765 3.525 1.00 98.69 98 LEU A N 1
ATOM 756 C CA . LEU A 1 98 ? -5.522 -3.101 2.125 1.00 98.69 98 LEU A CA 1
ATOM 757 C C . LEU A 1 98 ? -4.169 -3.787 1.957 1.00 98.69 98 LEU A C 1
ATOM 759 O O . LEU A 1 98 ? -3.137 -3.213 2.302 1.00 98.69 98 LEU A O 1
ATOM 763 N N . GLN A 1 99 ? -4.181 -5.010 1.447 1.00 98.81 99 GLN A N 1
ATOM 764 C CA . GLN A 1 99 ? -2.983 -5.733 1.055 1.00 98.81 99 GLN A CA 1
ATOM 765 C C . GLN A 1 99 ? -2.752 -5.564 -0.447 1.00 98.81 99 GLN A C 1
ATOM 767 O O . GLN A 1 99 ? -3.631 -5.895 -1.244 1.00 98.81 99 GLN A O 1
ATOM 772 N N . ASP A 1 100 ? -1.547 -5.141 -0.811 1.00 98.00 100 ASP A N 1
ATOM 773 C CA . ASP A 1 100 ? -1.075 -5.007 -2.185 1.00 98.00 100 ASP A CA 1
ATOM 774 C C . ASP A 1 100 ? -0.068 -6.131 -2.470 1.00 98.00 100 ASP A C 1
ATOM 776 O O . ASP A 1 100 ? 0.970 -6.206 -1.816 1.00 98.00 100 ASP A O 1
ATOM 780 N N . ARG A 1 101 ? -0.343 -7.012 -3.441 1.00 98.44 101 ARG A N 1
ATOM 781 C CA . ARG A 1 101 ? 0.628 -8.008 -3.934 1.00 98.44 101 ARG A CA 1
ATOM 782 C C . ARG A 1 101 ? 1.051 -7.664 -5.352 1.00 98.44 101 ARG A C 1
ATOM 784 O O . ARG A 1 101 ? 0.222 -7.706 -6.258 1.00 98.44 101 ARG A O 1
ATOM 791 N N . HIS A 1 102 ? 2.335 -7.393 -5.534 1.00 98.19 102 HIS A N 1
ATOM 792 C CA . HIS A 1 102 ? 2.949 -7.057 -6.811 1.00 98.19 102 HIS A CA 1
ATOM 793 C C . HIS A 1 102 ? 3.788 -8.221 -7.329 1.00 98.19 102 HIS A C 1
ATOM 795 O O . HIS A 1 102 ? 4.564 -8.805 -6.575 1.00 98.19 102 HIS A O 1
ATOM 801 N N . VAL A 1 103 ? 3.657 -8.525 -8.619 1.00 98.06 103 VAL A N 1
ATOM 802 C CA . VAL A 1 103 ? 4.507 -9.485 -9.336 1.00 98.06 103 VAL A CA 1
ATOM 803 C C . VAL A 1 103 ? 4.859 -8.893 -10.693 1.00 98.06 103 VAL A C 1
ATOM 805 O O . VAL A 1 103 ? 4.002 -8.326 -11.371 1.00 98.06 103 VAL A O 1
ATOM 808 N N . GLY A 1 104 ? 6.110 -9.014 -11.116 1.00 96.50 104 GLY A N 1
ATOM 809 C CA . GLY A 1 104 ? 6.515 -8.555 -12.435 1.00 96.50 104 GLY A CA 1
ATOM 810 C C . GLY A 1 104 ? 8.014 -8.611 -12.631 1.00 96.50 104 GLY A C 1
ATOM 811 O O . GLY A 1 104 ? 8.685 -9.540 -12.184 1.00 96.50 104 GLY A O 1
ATOM 812 N N . THR A 1 105 ? 8.529 -7.598 -13.316 1.00 94.00 105 THR A N 1
ATOM 813 C CA . THR A 1 105 ? 9.965 -7.438 -13.536 1.00 94.00 105 THR A CA 1
ATOM 814 C C . THR A 1 105 ? 10.434 -6.073 -13.062 1.00 94.00 105 THR A C 1
ATOM 816 O O . THR A 1 105 ? 9.672 -5.107 -13.074 1.00 94.00 105 THR A O 1
ATOM 819 N N . MET A 1 106 ? 11.699 -5.988 -12.670 1.00 90.56 106 MET A N 1
ATOM 820 C CA . MET A 1 106 ? 12.397 -4.735 -12.420 1.00 90.56 106 MET A CA 1
ATOM 821 C C . MET A 1 106 ? 13.833 -4.876 -12.921 1.00 90.56 106 MET A C 1
ATOM 823 O O . MET A 1 106 ? 14.507 -5.847 -12.588 1.00 90.56 106 MET A O 1
ATOM 827 N N . LEU A 1 107 ? 14.293 -3.942 -13.761 1.00 86.25 107 LEU A N 1
ATOM 828 C CA . LEU A 1 107 ? 15.631 -4.001 -14.381 1.00 86.25 107 LEU A CA 1
ATOM 829 C C . LEU A 1 107 ? 15.913 -5.345 -15.096 1.00 86.25 107 LEU A C 1
ATOM 831 O O . LEU A 1 107 ? 17.036 -5.843 -15.099 1.00 86.25 107 LEU A O 1
ATOM 835 N N . GLY A 1 108 ? 14.878 -5.958 -15.682 1.00 85.81 108 GLY A N 1
ATOM 836 C CA . GLY A 1 108 ? 14.973 -7.255 -16.365 1.00 85.81 108 GLY A CA 1
ATOM 837 C C . GLY A 1 108 ? 15.038 -8.481 -15.445 1.00 85.81 108 GLY A C 1
ATOM 838 O O . GLY A 1 108 ? 15.123 -9.596 -15.950 1.00 85.81 108 GLY A O 1
ATOM 839 N N . GLN A 1 109 ? 14.972 -8.304 -14.123 1.00 91.19 109 GLN A N 1
ATOM 840 C CA . GLN A 1 109 ? 14.932 -9.392 -13.142 1.00 91.19 109 GLN A CA 1
ATOM 841 C C . GLN A 1 109 ? 13.512 -9.600 -12.597 1.00 91.19 109 GLN A C 1
ATOM 843 O O . GLN A 1 109 ? 12.737 -8.639 -12.573 1.00 91.19 109 GLN A O 1
ATOM 848 N N . PRO A 1 110 ? 13.149 -10.818 -12.153 1.00 95.44 110 PRO A N 1
ATOM 849 C CA . PRO A 1 110 ? 11.893 -11.056 -11.448 1.00 95.44 110 PRO A CA 1
ATOM 850 C C . PRO A 1 110 ? 11.751 -10.158 -10.213 1.00 95.44 110 PRO A C 1
ATOM 852 O O . PRO A 1 110 ? 12.712 -9.943 -9.475 1.00 95.44 110 PRO A O 1
ATOM 855 N N . TYR A 1 111 ? 10.543 -9.651 -9.991 1.00 96.81 111 TYR A N 1
ATOM 856 C CA . TYR A 1 111 ? 10.212 -8.770 -8.878 1.00 96.81 111 TYR A CA 1
ATOM 857 C C . TYR A 1 111 ? 8.936 -9.240 -8.183 1.00 96.81 111 TYR A C 1
ATOM 859 O O . TYR A 1 111 ? 7.919 -9.468 -8.846 1.00 96.81 111 TYR A O 1
ATOM 867 N N . GLU A 1 112 ? 8.974 -9.314 -6.852 1.00 98.06 112 GLU A N 1
ATOM 868 C CA . GLU A 1 112 ? 7.786 -9.448 -6.009 1.00 98.06 112 GLU A CA 1
ATOM 869 C C . GLU A 1 112 ? 7.794 -8.380 -4.916 1.00 98.06 112 GLU A C 1
ATOM 871 O O . GLU A 1 112 ? 8.828 -8.113 -4.308 1.00 98.06 112 GLU A O 1
ATOM 876 N N . GLY A 1 113 ? 6.626 -7.792 -4.658 1.00 97.81 113 GLY A N 1
ATOM 877 C CA . GLY A 1 113 ? 6.423 -6.796 -3.609 1.00 97.81 113 GLY A CA 1
ATOM 878 C C . GLY A 1 113 ? 5.147 -7.068 -2.823 1.00 97.81 113 GLY A C 1
ATOM 879 O O . GLY A 1 113 ? 4.145 -7.532 -3.378 1.00 97.81 113 GLY A O 1
ATOM 880 N N . LEU A 1 114 ? 5.182 -6.784 -1.526 1.00 98.50 114 LEU A N 1
ATOM 881 C CA . LEU A 1 114 ? 4.057 -6.920 -0.614 1.00 98.50 114 LEU A CA 1
ATOM 882 C C . LEU A 1 114 ? 3.916 -5.649 0.220 1.00 98.50 114 LEU A C 1
ATOM 884 O O . LEU A 1 114 ? 4.8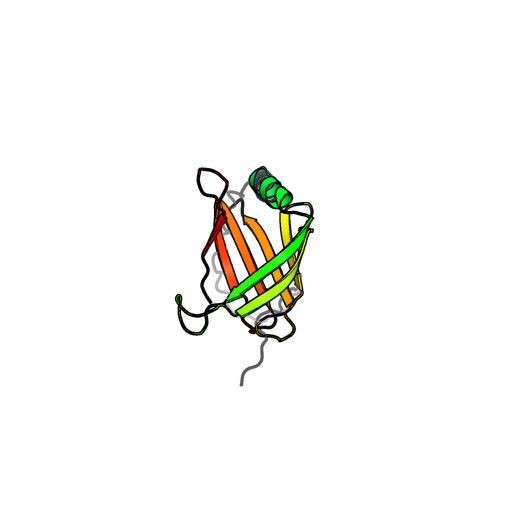27 -5.271 0.956 1.00 98.50 114 LEU A O 1
ATOM 888 N N . GLY A 1 115 ? 2.742 -5.034 0.132 1.00 98.19 115 GLY A N 1
ATOM 889 C CA . GLY A 1 115 ? 2.362 -3.874 0.922 1.00 98.19 115 GLY A CA 1
ATOM 890 C C . GLY A 1 115 ? 1.151 -4.161 1.797 1.00 98.19 115 GLY A C 1
ATOM 891 O O . GLY A 1 115 ? 0.246 -4.892 1.395 1.00 98.19 115 GLY A O 1
ATOM 892 N N . ILE A 1 116 ? 1.107 -3.552 2.978 1.00 98.56 116 ILE A N 1
ATOM 893 C CA . ILE A 1 116 ? -0.100 -3.490 3.808 1.00 98.56 116 ILE A CA 1
ATOM 894 C C . ILE A 1 116 ? -0.322 -2.035 4.189 1.00 98.56 116 ILE A C 1
ATOM 896 O O . ILE A 1 116 ? 0.537 -1.441 4.829 1.00 98.56 116 ILE A O 1
ATOM 900 N N . THR A 1 117 ? -1.475 -1.477 3.824 1.00 98.50 117 THR A N 1
ATOM 901 C CA . THR A 1 117 ? -1.873 -0.101 4.153 1.00 98.50 117 THR A CA 1
ATOM 902 C C . THR A 1 117 ? -3.161 -0.104 4.968 1.00 98.50 117 THR A C 1
ATOM 904 O O . THR A 1 117 ? -4.123 -0.771 4.606 1.00 98.50 117 THR A O 1
ATOM 907 N N . GLY A 1 118 ? -3.221 0.659 6.054 1.00 98.06 118 GLY A N 1
ATOM 908 C CA . GLY A 1 118 ? -4.417 0.825 6.883 1.00 98.06 118 GLY A CA 1
ATOM 909 C C . GLY A 1 118 ? -4.615 2.272 7.316 1.00 98.06 118 GLY A C 1
ATOM 910 O O . GLY A 1 118 ? -3.795 3.139 7.012 1.00 98.06 118 GLY A O 1
ATOM 911 N N . TYR A 1 119 ? -5.699 2.532 8.044 1.00 98.00 119 TYR A N 1
ATOM 912 C CA . TYR A 1 119 ? -5.903 3.803 8.735 1.00 98.00 119 TYR A CA 1
ATOM 913 C C . TYR A 1 119 ? -5.921 3.573 10.243 1.00 98.00 119 TYR A C 1
ATOM 915 O O . TYR A 1 119 ? -6.790 2.888 10.774 1.00 98.00 119 TYR A O 1
ATOM 923 N N . ASP A 1 120 ? -4.958 4.156 10.942 1.00 97.38 120 ASP A N 1
ATOM 924 C CA . ASP A 1 120 ? -4.895 4.102 12.394 1.00 97.38 120 ASP A CA 1
ATOM 925 C C . ASP A 1 120 ? -5.825 5.184 12.960 1.00 97.38 120 ASP A C 1
ATOM 927 O O . ASP A 1 120 ? -5.525 6.378 12.883 1.00 97.38 120 ASP A O 1
ATOM 931 N N . ASN A 1 121 ? -6.967 4.774 13.522 1.00 96.38 121 ASN A N 1
ATOM 932 C CA . ASN A 1 121 ? -7.930 5.698 14.127 1.00 96.38 121 ASN A CA 1
ATOM 933 C C . ASN A 1 121 ? -7.333 6.460 15.326 1.00 96.38 121 ASN A C 1
ATOM 935 O O . ASN A 1 121 ? -7.755 7.583 15.598 1.00 96.38 121 ASN A O 1
ATOM 939 N N . PHE A 1 122 ? -6.341 5.885 16.018 1.00 93.12 122 PHE A N 1
ATO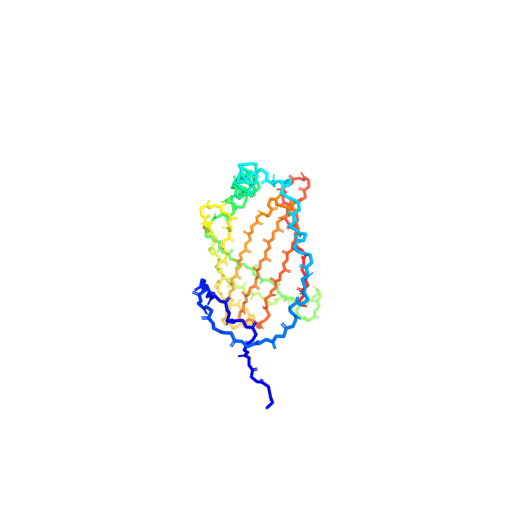M 940 C CA . PHE A 1 122 ? -5.677 6.477 17.182 1.00 93.12 122 PHE A CA 1
ATOM 941 C C . PHE A 1 122 ? -4.710 7.577 16.764 1.00 93.12 122 PHE A C 1
ATOM 943 O O . PHE A 1 122 ? -4.797 8.706 17.248 1.00 93.12 122 PHE A O 1
ATOM 950 N N . LYS A 1 123 ? -3.840 7.279 15.797 1.00 94.50 123 LYS A N 1
ATOM 951 C CA . LYS A 1 123 ? -2.912 8.265 15.222 1.00 94.50 123 LYS A CA 1
ATOM 952 C C . LYS A 1 123 ? -3.596 9.241 14.271 1.00 94.50 123 LYS A C 1
ATOM 954 O O . LYS A 1 123 ? -3.039 10.296 13.975 1.00 94.50 123 LYS A O 1
ATOM 959 N N . LYS A 1 124 ? -4.781 8.883 13.771 1.00 95.44 124 LYS A N 1
ATOM 960 C CA . LYS A 1 124 ? -5.516 9.581 12.709 1.00 95.44 124 LYS A CA 1
ATOM 961 C C . LYS A 1 124 ? -4.691 9.736 11.428 1.00 95.44 124 LYS A C 1
ATOM 963 O O . LYS A 1 124 ? -4.801 10.749 10.736 1.00 95.44 124 LYS A O 1
ATOM 968 N N . LYS A 1 125 ? -3.886 8.723 11.103 1.00 97.00 125 LYS A N 1
ATOM 969 C CA . LYS A 1 125 ? -3.020 8.677 9.917 1.00 97.00 125 LYS A CA 1
ATOM 970 C C . LYS A 1 125 ? -3.211 7.371 9.165 1.00 97.00 125 LYS A C 1
ATOM 972 O O . LYS A 1 125 ? -3.536 6.343 9.756 1.00 97.00 125 LYS A O 1
ATOM 977 N N . TYR A 1 126 ? -2.950 7.409 7.866 1.00 97.88 126 TYR A N 1
ATOM 978 C CA . TYR A 1 126 ? -2.694 6.186 7.123 1.00 97.88 126 TYR A CA 1
ATOM 979 C C . TYR A 1 126 ? -1.317 5.670 7.500 1.00 97.88 126 TYR A C 1
ATOM 981 O O . TYR A 1 126 ? -0.374 6.451 7.618 1.00 97.88 126 TYR A O 1
ATOM 989 N N . VAL A 1 127 ? -1.229 4.365 7.703 1.00 97.88 127 VAL A N 1
ATOM 990 C CA . VAL A 1 127 ? 0.003 3.657 8.036 1.00 97.88 127 VAL A CA 1
ATOM 991 C C . VAL A 1 127 ? 0.215 2.578 6.994 1.00 97.88 127 VAL A C 1
ATOM 993 O O . VAL A 1 127 ? -0.744 1.926 6.580 1.00 97.88 127 VAL A O 1
ATOM 996 N N . ALA A 1 128 ? 1.452 2.405 6.555 1.00 98.00 128 ALA A N 1
ATOM 997 C CA . ALA A 1 128 ? 1.797 1.411 5.562 1.00 98.00 128 ALA A CA 1
ATOM 998 C C . ALA A 1 128 ? 3.116 0.728 5.904 1.00 98.00 128 ALA A C 1
ATOM 1000 O O . ALA A 1 128 ? 4.028 1.348 6.450 1.00 98.00 128 ALA A O 1
ATOM 1001 N N . VAL A 1 129 ? 3.209 -0.546 5.544 1.00 97.62 129 VAL A N 1
ATOM 1002 C CA . VAL A 1 129 ? 4.467 -1.288 5.508 1.00 97.62 129 VAL A CA 1
ATOM 1003 C C . VAL A 1 129 ? 4.687 -1.860 4.119 1.00 97.62 129 VAL A C 1
ATOM 1005 O O . VAL A 1 129 ? 3.720 -2.230 3.447 1.00 97.62 129 VAL A O 1
ATOM 1008 N N . TRP A 1 130 ? 5.944 -1.928 3.695 1.00 97.50 130 TRP A N 1
ATOM 1009 C CA . TRP A 1 130 ? 6.334 -2.470 2.400 1.00 97.50 130 TRP A CA 1
ATOM 1010 C C . TRP A 1 130 ? 7.577 -3.350 2.507 1.00 97.50 130 TRP A C 1
ATOM 1012 O O . TRP A 1 130 ? 8.523 -3.024 3.228 1.00 97.50 130 TRP A O 1
ATOM 1022 N N . MET A 1 131 ? 7.573 -4.448 1.753 1.00 97.69 131 MET A N 1
ATOM 1023 C CA . MET A 1 131 ? 8.703 -5.353 1.572 1.00 97.69 131 MET A CA 1
ATOM 1024 C C . MET A 1 131 ? 8.737 -5.828 0.121 1.00 97.69 131 MET A C 1
ATOM 1026 O O . MET A 1 131 ? 7.686 -6.057 -0.477 1.00 97.69 131 MET A O 1
ATOM 1030 N N . ASP A 1 132 ? 9.925 -6.042 -0.435 1.00 96.44 132 ASP A N 1
ATOM 1031 C CA . ASP A 1 132 ? 10.078 -6.586 -1.782 1.00 96.44 132 ASP A CA 1
ATOM 1032 C C . ASP A 1 132 ? 11.387 -7.365 -1.957 1.00 96.44 132 ASP A C 1
ATOM 1034 O O . ASP A 1 132 ? 12.209 -7.460 -1.049 1.00 96.44 132 ASP A O 1
ATOM 1038 N N . THR A 1 133 ? 11.572 -7.955 -3.136 1.00 96.44 133 THR A N 1
ATOM 1039 C CA . THR A 1 133 ? 12.741 -8.778 -3.475 1.00 96.44 133 THR A CA 1
ATOM 1040 C C . THR A 1 133 ? 14.014 -7.977 -3.764 1.00 96.44 133 THR A C 1
ATOM 1042 O O . THR A 1 133 ? 15.011 -8.558 -4.188 1.00 96.44 133 THR A O 1
ATOM 1045 N N . THR A 1 134 ? 14.005 -6.654 -3.577 1.00 92.38 134 THR A N 1
ATOM 1046 C CA . THR A 1 134 ? 15.143 -5.772 -3.895 1.00 92.38 134 THR A CA 1
ATOM 1047 C C . THR A 1 134 ? 16.009 -5.471 -2.679 1.00 92.38 134 THR A C 1
ATOM 1049 O O . THR A 1 134 ? 17.131 -4.988 -2.820 1.00 92.38 134 THR A O 1
ATOM 1052 N N . GLY A 1 135 ? 15.524 -5.810 -1.485 1.00 91.38 135 GLY A N 1
ATOM 1053 C CA . GLY A 1 135 ? 16.253 -5.660 -0.238 1.00 91.38 135 GLY A CA 1
ATOM 1054 C C . GLY A 1 135 ? 15.655 -6.505 0.879 1.00 91.38 135 GLY A C 1
ATOM 1055 O O . GLY A 1 135 ? 14.758 -7.314 0.671 1.00 91.38 135 GLY A O 1
ATOM 1056 N N . THR A 1 136 ? 16.176 -6.322 2.089 1.00 94.62 136 THR A N 1
ATOM 1057 C CA . THR A 1 136 ? 15.714 -7.044 3.289 1.00 94.62 136 THR A CA 1
ATOM 1058 C C . THR A 1 136 ? 15.116 -6.117 4.345 1.00 94.62 136 THR A C 1
ATOM 1060 O O . THR A 1 136 ? 14.777 -6.571 5.437 1.00 94.62 136 THR A O 1
ATOM 1063 N N . ALA A 1 137 ? 15.042 -4.816 4.058 1.00 94.69 137 ALA A N 1
ATOM 1064 C CA . ALA A 1 137 ? 14.461 -3.828 4.953 1.00 94.69 137 ALA A CA 1
ATOM 1065 C C . ALA A 1 137 ? 12.929 -3.873 4.885 1.00 94.69 137 ALA A C 1
ATOM 1067 O O . ALA A 1 137 ? 12.346 -4.157 3.838 1.00 94.69 137 ALA A O 1
ATOM 1068 N N . ILE A 1 138 ? 12.287 -3.570 6.013 1.00 95.94 138 ILE A N 1
ATOM 1069 C CA . ILE A 1 138 ? 10.847 -3.321 6.071 1.00 95.94 138 ILE A CA 1
ATOM 1070 C C . ILE A 1 138 ? 10.664 -1.813 6.084 1.00 95.94 138 ILE A C 1
ATOM 1072 O O . ILE A 1 138 ? 11.031 -1.152 7.054 1.00 95.94 138 ILE A O 1
ATOM 1076 N N . TYR A 1 139 ? 10.062 -1.279 5.032 1.00 95.38 139 TYR A N 1
ATOM 1077 C CA . TYR A 1 139 ? 9.774 0.145 4.947 1.00 95.38 139 TYR A CA 1
ATOM 1078 C C . TYR A 1 139 ? 8.496 0.435 5.711 1.00 95.38 139 TYR A C 1
ATOM 1080 O O . TYR A 1 139 ? 7.447 -0.116 5.381 1.00 95.38 139 TYR A O 1
ATOM 1088 N N . SER A 1 140 ? 8.573 1.299 6.717 1.00 96.44 140 SER A N 1
ATOM 1089 C CA . SER A 1 140 ? 7.404 1.769 7.460 1.00 96.44 140 SER A CA 1
ATOM 1090 C C . SER A 1 140 ? 7.114 3.208 7.074 1.00 96.44 140 SER A C 1
ATOM 1092 O O . SER A 1 140 ? 8.002 4.054 7.102 1.00 96.44 140 SER A O 1
ATOM 1094 N N . MET A 1 141 ? 5.870 3.486 6.710 1.00 97.50 141 MET A N 1
ATOM 1095 C CA . MET A 1 141 ? 5.449 4.793 6.227 1.00 97.50 141 MET A CA 1
ATOM 1096 C C . MET A 1 141 ? 4.166 5.233 6.919 1.00 97.50 141 MET A C 1
ATOM 1098 O O . MET A 1 141 ? 3.314 4.421 7.285 1.00 97.50 141 MET A O 1
ATOM 1102 N N . GLU A 1 142 ? 3.990 6.540 7.042 1.00 97.56 142 GLU A N 1
ATOM 1103 C CA . GLU A 1 142 ? 2.743 7.143 7.481 1.00 97.56 142 GLU A CA 1
ATOM 1104 C C . GLU A 1 142 ? 2.420 8.407 6.693 1.00 97.56 142 GLU A C 1
ATOM 1106 O O . GLU A 1 142 ? 3.286 9.064 6.116 1.00 97.56 142 GLU A O 1
ATOM 1111 N N . GLY A 1 143 ? 1.144 8.771 6.667 1.00 96.62 143 GLY A N 1
ATOM 1112 C CA . GLY A 1 143 ? 0.733 9.985 5.990 1.00 96.62 143 GLY A CA 1
ATOM 1113 C C . GLY A 1 143 ? -0.769 10.151 5.899 1.00 96.62 143 GLY A C 1
ATOM 1114 O O . GLY A 1 143 ? -1.530 9.585 6.686 1.00 96.62 143 GLY A O 1
ATOM 1115 N N . ASN A 1 144 ? -1.199 10.994 4.968 1.00 96.06 144 ASN A N 1
ATOM 1116 C CA . ASN A 1 144 ? -2.591 11.390 4.836 1.00 96.06 144 ASN A CA 1
ATOM 1117 C C . ASN A 1 144 ? -2.956 11.670 3.387 1.00 96.06 144 ASN A C 1
ATOM 1119 O O . ASN A 1 144 ? -2.105 11.960 2.546 1.00 96.06 144 ASN A O 1
ATOM 1123 N N . TRP A 1 145 ? -4.258 11.613 3.125 1.00 92.50 145 TRP A N 1
ATOM 1124 C CA . TRP A 1 145 ? -4.774 12.173 1.891 1.00 92.50 145 TRP A CA 1
ATOM 1125 C C . TRP A 1 145 ? -4.793 13.691 1.961 1.00 92.50 145 TRP A C 1
ATOM 1127 O O . TRP A 1 145 ? -5.071 14.269 3.016 1.00 92.50 145 TRP A O 1
ATOM 1137 N N . ASP A 1 146 ? -4.570 14.310 0.815 1.00 91.62 146 ASP A N 1
ATOM 1138 C CA . ASP A 1 146 ? -4.759 15.733 0.622 1.00 91.62 146 ASP A CA 1
ATOM 1139 C C . ASP A 1 146 ? -6.238 16.151 0.809 1.00 91.62 146 ASP A C 1
ATOM 1141 O O . ASP A 1 146 ? -7.145 15.304 0.800 1.00 91.62 146 ASP A O 1
ATOM 1145 N N . PRO A 1 147 ? -6.517 17.459 0.975 1.00 88.81 147 PRO A N 1
ATOM 1146 C CA . PRO A 1 147 ? -7.882 17.952 1.144 1.00 88.81 147 PRO A CA 1
ATOM 1147 C C . PRO A 1 147 ? -8.800 17.658 -0.048 1.00 88.81 147 PRO A C 1
ATOM 1149 O O . PRO A 1 147 ? -9.993 17.451 0.161 1.00 88.81 147 PRO A O 1
ATOM 1152 N N . SER A 1 148 ? -8.264 17.615 -1.279 1.00 90.75 148 SER A N 1
ATOM 1153 C CA . SER A 1 148 ? -9.055 17.284 -2.479 1.00 90.75 148 SER A CA 1
ATOM 1154 C C . SER A 1 148 ? -9.536 15.838 -2.466 1.00 90.75 148 SER A C 1
ATOM 1156 O O . SER A 1 148 ? -10.576 15.491 -3.020 1.00 90.75 148 SER A O 1
ATOM 1158 N N . GLY A 1 149 ? -8.774 14.995 -1.788 1.00 85.50 149 GLY A N 1
ATOM 1159 C CA . GLY A 1 149 ? -9.056 13.604 -1.627 1.00 85.50 149 GLY A CA 1
ATOM 1160 C C . GLY A 1 149 ? -8.590 12.718 -2.786 1.00 85.50 149 GLY A C 1
ATOM 1161 O O . GLY A 1 149 ? -9.037 11.577 -2.901 1.00 85.50 149 GLY A O 1
ATOM 1162 N N . ASN A 1 150 ? -7.661 13.202 -3.598 1.00 89.19 150 ASN A N 1
ATOM 1163 C CA . ASN A 1 150 ? -7.177 12.487 -4.775 1.00 89.19 150 ASN A CA 1
ATOM 1164 C C . ASN A 1 150 ? -5.737 12.000 -4.618 1.00 89.19 150 ASN A C 1
ATOM 1166 O O . ASN A 1 150 ? -5.321 11.102 -5.346 1.00 89.19 150 ASN A O 1
ATOM 1170 N N . VAL A 1 151 ? -4.989 12.544 -3.654 1.00 93.38 151 VAL A N 1
ATOM 1171 C CA . VAL A 1 151 ? -3.583 12.194 -3.442 1.00 93.38 151 VAL A CA 1
ATOM 1172 C C . VAL A 1 151 ? -3.389 11.667 -2.030 1.00 93.38 151 VAL A C 1
ATOM 1174 O O . VAL A 1 151 ? -3.631 12.390 -1.069 1.00 93.38 151 VAL A O 1
ATOM 1177 N N . LEU A 1 152 ? -2.947 10.415 -1.901 1.00 94.38 152 LEU A N 1
ATOM 1178 C CA . LEU A 1 152 ? -2.406 9.871 -0.656 1.00 94.38 152 LEU A CA 1
ATOM 1179 C C . LEU A 1 152 ? -0.890 10.060 -0.662 1.00 94.38 152 LEU A C 1
ATOM 1181 O O . LEU A 1 152 ? -0.201 9.436 -1.466 1.00 94.38 152 LEU A O 1
ATOM 1185 N N . SER A 1 153 ? -0.382 10.883 0.252 1.00 95.69 153 SER A N 1
ATOM 1186 C CA . SER A 1 153 ? 1.056 11.046 0.464 1.00 95.69 153 SER A CA 1
ATOM 1187 C C . SER A 1 153 ? 1.478 10.239 1.681 1.00 95.69 153 SER A C 1
ATOM 1189 O O . SER A 1 153 ? 0.916 10.420 2.763 1.00 95.69 153 SER A O 1
ATOM 1191 N N . LEU A 1 154 ? 2.457 9.357 1.496 1.00 96.06 154 LEU A N 1
ATOM 1192 C CA . LEU A 1 154 ? 3.073 8.551 2.545 1.00 96.06 154 LEU A CA 1
ATOM 1193 C C . LEU A 1 154 ? 4.555 8.911 2.629 1.00 96.06 154 LEU A C 1
ATOM 1195 O O . LEU A 1 154 ? 5.231 9.020 1.608 1.00 96.06 154 LEU A O 1
ATOM 1199 N N . HIS A 1 155 ? 5.043 9.084 3.849 1.00 94.75 155 HIS A N 1
ATOM 1200 C CA . HIS A 1 155 ? 6.438 9.370 4.145 1.00 94.75 155 HIS A CA 1
ATOM 1201 C C . HIS A 1 155 ? 6.948 8.311 5.112 1.00 94.75 155 HIS A C 1
ATOM 1203 O O . HIS A 1 155 ? 6.253 7.949 6.061 1.00 94.75 155 HIS A O 1
ATOM 1209 N N . GLY A 1 156 ? 8.143 7.802 4.864 1.00 88.06 156 GLY A N 1
ATOM 1210 C CA . GLY A 1 156 ? 8.780 6.814 5.714 1.00 88.06 156 GLY A CA 1
ATOM 1211 C C . GLY A 1 156 ? 10.284 6.916 5.600 1.00 88.06 156 GLY A C 1
ATOM 1212 O O . GLY A 1 156 ? 10.801 7.439 4.611 1.00 88.06 156 GLY A O 1
ATOM 1213 N N . ASP A 1 157 ? 10.947 6.399 6.620 1.00 77.25 157 ASP A N 1
ATOM 1214 C CA . ASP A 1 157 ? 12.393 6.267 6.671 1.00 77.25 157 ASP A CA 1
ATOM 1215 C C . ASP A 1 157 ? 12.770 4.796 6.425 1.00 77.25 157 ASP A C 1
ATOM 1217 O O . ASP A 1 157 ? 11.958 3.888 6.651 1.00 77.25 157 ASP A O 1
ATOM 1221 N N . MET A 1 158 ? 13.986 4.576 5.919 1.00 58.72 158 MET A N 1
ATOM 1222 C CA . MET A 1 158 ? 14.594 3.250 5.745 1.00 58.72 158 MET A CA 1
ATOM 1223 C C . MET A 1 158 ? 15.434 2.884 6.967 1.00 58.72 158 MET A C 1
ATOM 1225 O O . MET A 1 158 ? 16.153 3.780 7.466 1.00 58.72 158 MET A O 1
#

Sequence (158 aa):
MKPLWKYAMLGTTGLLLWLGGRAASWPQQGIPQEAIDAEQIMKLWAEMAAPGTRHQRLAQLEGKWKTVSKMWMAGPDAPPIVSTGECQRTMILGGRFLQDRHVGTMLGQPYEGLGITGYDNFKKKYVAVWMDTTGTAIYSMEGNWDPSGNVLSLHGDM